Protein AF-A0A7V3RPH8-F1 (afdb_monomer_lite)

pLDDT: mean 76.51, std 23.74, range [37.16, 98.75]

Structure (mmCIF, N/CA/C/O backbone):
data_AF-A0A7V3RPH8-F1
#
_entry.id   AF-A0A7V3RPH8-F1
#
loop_
_atom_site.group_PDB
_atom_site.id
_atom_site.type_symbol
_atom_site.label_atom_id
_atom_site.label_alt_id
_atom_site.label_comp_id
_atom_site.label_asym_id
_atom_site.label_entity_id
_atom_site.label_seq_id
_atom_site.pdbx_PDB_ins_code
_atom_site.Cartn_x
_atom_site.Cartn_y
_atom_site.Cartn_z
_atom_site.occupancy
_atom_site.B_iso_or_equiv
_atom_site.auth_seq_id
_atom_site.auth_comp_id
_atom_site.auth_asym_id
_atom_site.auth_atom_id
_atom_site.pdbx_PDB_model_num
ATOM 1 N N . MET A 1 1 ? -25.665 -33.850 -4.172 1.00 49.97 1 MET A N 1
ATOM 2 C CA . MET A 1 1 ? -26.207 -33.647 -2.809 1.00 49.97 1 MET A CA 1
ATOM 3 C C . MET A 1 1 ? -25.528 -34.639 -1.879 1.00 49.97 1 MET A C 1
ATOM 5 O O . MET A 1 1 ? -25.760 -35.827 -2.014 1.00 49.97 1 MET A O 1
ATOM 9 N N . GLY A 1 2 ? -24.635 -34.177 -1.005 1.00 49.44 2 GLY A N 1
ATOM 10 C CA . GLY A 1 2 ? -23.893 -35.047 -0.090 1.00 49.44 2 GLY A CA 1
ATOM 11 C C . GLY A 1 2 ? -23.335 -34.228 1.064 1.00 49.44 2 GLY A C 1
ATOM 12 O O . GLY A 1 2 ? -22.271 -33.634 0.949 1.00 49.44 2 GLY A O 1
ATOM 13 N N . ARG A 1 3 ? -24.112 -34.134 2.146 1.00 55.88 3 ARG A N 1
ATOM 14 C CA . ARG A 1 3 ? -23.746 -33.449 3.390 1.00 55.88 3 ARG A CA 1
ATOM 15 C C . ARG A 1 3 ? -22.842 -34.369 4.213 1.00 55.88 3 ARG A C 1
ATOM 17 O O . ARG A 1 3 ? -23.237 -35.495 4.499 1.00 55.88 3 ARG A O 1
ATOM 24 N N . ARG A 1 4 ? -21.682 -33.881 4.652 1.00 58.09 4 ARG A N 1
ATOM 25 C CA . ARG A 1 4 ? -20.959 -34.448 5.799 1.00 58.09 4 ARG A CA 1
ATOM 26 C C . ARG A 1 4 ? -20.820 -33.364 6.863 1.00 58.09 4 ARG A C 1
ATOM 28 O O . ARG A 1 4 ? -19.996 -32.466 6.741 1.00 58.09 4 ARG A O 1
ATOM 35 N N . LEU A 1 5 ? -21.697 -33.447 7.865 1.00 52.69 5 LEU A N 1
ATOM 36 C CA . LEU A 1 5 ? -21.568 -32.772 9.154 1.00 52.69 5 LEU A CA 1
ATOM 37 C C . LEU A 1 5 ? -20.422 -33.451 9.916 1.00 52.69 5 LEU A C 1
ATOM 39 O O . LEU A 1 5 ? -20.536 -34.620 10.276 1.00 52.69 5 LEU A O 1
ATOM 43 N N . GLY A 1 6 ? -19.331 -32.725 10.143 1.00 50.94 6 GLY A N 1
ATOM 44 C CA . GLY A 1 6 ? -18.262 -33.104 11.063 1.00 50.94 6 GLY A CA 1
ATOM 45 C C . GLY A 1 6 ? -18.301 -32.185 12.276 1.00 50.94 6 GLY A C 1
ATOM 46 O O . GLY A 1 6 ? -17.774 -31.079 12.233 1.00 50.94 6 GLY A O 1
ATOM 47 N N . LEU A 1 7 ? -18.986 -32.642 13.321 1.00 58.25 7 LEU A N 1
ATOM 48 C CA . LEU A 1 7 ? -19.098 -32.016 14.633 1.00 58.25 7 LEU A CA 1
ATOM 49 C C . LEU A 1 7 ? -17.763 -32.201 15.379 1.00 58.25 7 LEU A C 1
ATOM 51 O O . LEU A 1 7 ? -17.510 -33.276 15.914 1.00 58.25 7 LEU A O 1
ATOM 55 N N . PHE A 1 8 ? -16.903 -31.181 15.410 1.00 54.03 8 PHE A N 1
ATOM 56 C CA . PHE A 1 8 ? -15.733 -31.164 16.293 1.00 54.03 8 PHE A CA 1
ATOM 57 C C . PHE A 1 8 ? -16.052 -30.342 17.543 1.00 54.03 8 PHE A C 1
ATOM 59 O O . PHE A 1 8 ? -15.969 -29.117 17.560 1.00 54.03 8 PHE A O 1
ATOM 66 N N . LEU A 1 9 ? -16.458 -31.068 18.583 1.00 53.00 9 LEU A N 1
ATOM 67 C CA . LEU A 1 9 ? -16.433 -30.658 19.982 1.00 53.00 9 LEU A CA 1
ATOM 68 C C . LEU A 1 9 ? -15.008 -30.926 20.497 1.00 53.00 9 LEU A C 1
ATOM 70 O O . LEU A 1 9 ? -14.543 -32.059 20.378 1.00 53.00 9 LEU A O 1
ATOM 74 N N . GLY A 1 10 ? -14.307 -29.947 21.073 1.00 43.72 10 GLY A N 1
ATOM 75 C CA . GLY A 1 10 ? -13.002 -30.254 21.668 1.00 43.72 10 GLY A CA 1
ATOM 76 C C . GLY A 1 10 ? -12.184 -29.080 22.192 1.00 43.72 10 GLY A C 1
ATOM 77 O O . GLY A 1 10 ? -11.390 -28.511 21.460 1.00 43.72 10 GLY A O 1
ATOM 78 N N . LEU A 1 11 ? -12.329 -28.844 23.498 1.00 48.91 11 LEU A N 1
ATOM 79 C CA . LEU A 1 11 ? -11.354 -28.267 24.432 1.00 48.91 11 LEU A CA 1
ATOM 80 C C . LEU A 1 11 ? -10.905 -26.805 24.244 1.00 48.91 11 LEU A C 1
ATOM 82 O O . LEU A 1 11 ? -9.927 -26.482 23.576 1.00 48.91 11 LEU A O 1
ATOM 86 N N . ALA A 1 12 ? -11.546 -25.939 25.028 1.00 51.91 12 ALA A N 1
ATOM 87 C CA . ALA A 1 12 ? -10.924 -24.736 25.558 1.00 51.91 12 ALA A CA 1
ATOM 88 C C . ALA A 1 12 ? -9.863 -25.129 26.602 1.00 51.91 12 ALA A C 1
ATOM 90 O O . ALA A 1 12 ? -10.190 -25.749 27.613 1.00 51.91 12 ALA A O 1
ATOM 91 N N . VAL A 1 13 ? -8.606 -24.741 26.382 1.00 57.25 13 VAL A N 1
ATOM 92 C CA . VAL A 1 13 ? -7.577 -24.715 27.429 1.00 57.25 13 VAL A CA 1
ATOM 93 C C . VAL A 1 13 ? -7.280 -23.253 27.732 1.00 57.25 13 VAL A C 1
ATOM 95 O O . VAL A 1 13 ? -6.540 -22.579 27.019 1.00 57.25 13 VAL A O 1
ATOM 98 N N . LEU A 1 14 ? -7.909 -22.761 28.799 1.00 49.41 14 LEU A N 1
ATOM 99 C CA . LEU A 1 14 ? -7.484 -21.557 29.497 1.00 49.41 14 LEU A CA 1
ATOM 100 C C . LEU A 1 14 ? -6.142 -21.866 30.171 1.00 49.41 14 LEU A C 1
ATOM 102 O O . LEU A 1 14 ? -6.068 -22.708 31.062 1.00 49.41 14 LEU A O 1
ATOM 106 N N . SER A 1 15 ? -5.081 -21.170 29.784 1.00 52.34 15 SER A N 1
ATOM 107 C CA . SER A 1 15 ? -3.887 -21.035 30.619 1.00 52.34 15 SER A CA 1
ATOM 108 C C . SER A 1 15 ? -3.577 -19.556 30.766 1.00 52.34 15 SER A C 1
ATOM 110 O O . SER A 1 15 ? -2.926 -18.937 29.930 1.00 52.34 15 SER A O 1
ATOM 112 N N . ALA A 1 16 ? -4.126 -18.989 31.839 1.00 49.34 16 ALA A N 1
ATOM 113 C CA . ALA A 1 16 ? -3.738 -17.698 32.366 1.00 49.34 16 ALA A CA 1
ATOM 114 C C . ALA A 1 16 ? -2.440 -17.885 33.160 1.00 49.34 16 ALA A C 1
ATOM 116 O O . ALA A 1 16 ? -2.438 -18.534 34.203 1.00 49.34 16 ALA A O 1
ATOM 117 N N . VAL A 1 17 ? -1.341 -17.313 32.672 1.00 55.69 17 VAL A N 1
ATOM 118 C CA . VAL A 1 17 ? -0.131 -17.112 33.471 1.00 55.69 17 VAL A CA 1
ATOM 119 C C . VAL A 1 17 ? 0.015 -15.613 33.686 1.00 55.69 17 VAL A C 1
ATOM 121 O O . VAL A 1 17 ? 0.383 -14.860 32.787 1.00 55.69 17 VAL A O 1
ATOM 124 N N . VAL A 1 18 ? -0.339 -15.192 34.896 1.00 48.44 18 VAL A N 1
ATOM 125 C CA . VAL A 1 18 ? -0.077 -13.862 35.441 1.00 48.44 18 VAL A CA 1
ATOM 126 C C . VAL A 1 18 ? 1.368 -13.856 35.933 1.00 48.44 18 VAL A C 1
ATOM 128 O O . VAL A 1 18 ? 1.689 -14.555 36.890 1.00 48.44 18 VAL A O 1
ATOM 131 N N . VAL A 1 19 ? 2.237 -13.061 35.307 1.00 62.72 19 VAL A N 1
ATOM 132 C CA . VAL A 1 19 ? 3.523 -12.674 35.905 1.00 62.72 19 VAL A CA 1
ATOM 133 C C . VAL A 1 19 ? 3.440 -11.198 36.261 1.00 62.72 19 VAL A C 1
ATOM 135 O O . VAL A 1 19 ? 3.548 -10.320 35.408 1.00 62.72 19 VAL A O 1
ATOM 138 N N . ALA A 1 20 ? 3.212 -10.947 37.547 1.00 48.50 20 ALA A N 1
ATOM 139 C CA . ALA A 1 20 ? 3.407 -9.653 38.173 1.00 48.50 20 ALA A CA 1
ATOM 140 C C . ALA A 1 20 ? 4.905 -9.467 38.457 1.00 48.50 20 ALA A C 1
ATOM 142 O O . ALA A 1 20 ? 5.498 -10.237 39.209 1.00 48.50 20 ALA A O 1
ATOM 143 N N . GLY A 1 21 ? 5.508 -8.443 37.855 1.00 46.91 21 GLY A N 1
ATOM 144 C CA . GLY A 1 21 ? 6.865 -7.992 38.147 1.00 46.91 21 GLY A CA 1
ATOM 145 C C . GLY A 1 21 ? 6.856 -6.507 38.494 1.00 46.91 21 GLY A C 1
ATOM 146 O O . GLY A 1 21 ? 6.905 -5.660 37.608 1.00 46.91 21 GLY A O 1
ATOM 147 N N . LEU A 1 22 ? 6.767 -6.212 39.790 1.00 50.88 22 LEU A N 1
ATOM 148 C CA . LEU A 1 22 ? 7.104 -4.926 40.403 1.00 50.88 22 LEU A CA 1
ATOM 149 C C . LEU A 1 22 ? 8.636 -4.810 40.465 1.00 50.88 22 LEU A C 1
ATOM 151 O O . LEU A 1 22 ? 9.289 -5.740 40.934 1.00 50.88 22 LEU A O 1
ATOM 155 N N . GLY A 1 23 ? 9.223 -3.685 40.046 1.00 41.06 23 GLY A N 1
ATOM 156 C CA . GLY A 1 23 ? 10.669 -3.483 40.201 1.00 41.06 23 GLY A CA 1
ATOM 157 C C . GLY A 1 23 ? 11.208 -2.163 39.655 1.00 41.06 23 GLY A C 1
ATOM 158 O O . GLY A 1 23 ? 11.474 -2.036 38.469 1.00 41.06 23 GLY A O 1
ATOM 159 N N . CYS A 1 24 ? 11.377 -1.202 40.560 1.00 48.91 24 CYS A N 1
ATOM 160 C CA . CYS A 1 24 ? 11.815 0.184 40.405 1.00 48.91 24 CYS A CA 1
ATOM 161 C C . CYS A 1 24 ? 13.033 0.495 39.505 1.00 48.91 24 CYS A C 1
ATOM 163 O O . CYS A 1 24 ? 14.095 -0.115 39.591 1.00 48.91 24 CYS A O 1
ATOM 165 N N . SER A 1 25 ? 12.863 1.595 38.766 1.00 47.81 25 SER A N 1
ATOM 166 C CA . SER A 1 25 ? 13.778 2.705 38.455 1.00 47.81 25 SER A CA 1
ATOM 167 C C . SER A 1 25 ? 15.239 2.628 38.928 1.00 47.81 25 SER A C 1
ATOM 169 O O . SER A 1 25 ? 15.534 2.668 40.123 1.00 47.81 25 SER A O 1
ATOM 171 N N . LYS A 1 26 ? 16.170 2.737 37.970 1.00 41.41 26 LYS A N 1
ATOM 172 C CA . LYS A 1 26 ? 17.550 3.181 38.214 1.00 41.41 26 LYS A CA 1
ATOM 173 C C . LYS A 1 26 ? 17.926 4.267 37.206 1.00 41.41 26 LYS A C 1
ATOM 175 O O . LYS A 1 26 ? 18.360 3.983 36.094 1.00 41.41 26 LYS A O 1
ATOM 180 N N . SER A 1 27 ? 17.767 5.518 37.625 1.00 47.69 27 SER A N 1
ATOM 181 C CA . SER A 1 27 ? 18.411 6.670 36.998 1.00 47.69 27 SER A CA 1
ATOM 182 C C . SER A 1 27 ? 19.930 6.519 37.096 1.00 47.69 27 SER A C 1
ATOM 184 O O . SER A 1 27 ? 20.462 6.231 38.171 1.00 47.69 27 SER A O 1
ATOM 186 N N . LYS A 1 28 ? 20.629 6.736 35.983 1.00 47.19 28 LYS A N 1
ATOM 187 C CA . LYS A 1 28 ? 22.058 7.053 35.963 1.00 47.19 28 LYS A CA 1
ATOM 188 C C . LYS A 1 28 ? 22.220 8.379 35.237 1.00 47.19 28 LYS A C 1
ATOM 190 O O . LYS A 1 28 ? 22.239 8.430 34.012 1.00 47.19 28 LYS A O 1
ATOM 195 N N . SER A 1 29 ? 22.292 9.437 36.034 1.00 45.81 29 SER A N 1
ATOM 196 C CA . SER A 1 29 ? 22.932 10.686 35.646 1.00 45.81 29 SER A CA 1
ATOM 197 C C . SER A 1 29 ? 24.423 10.405 35.456 1.00 45.81 29 SER A C 1
ATOM 199 O O . SER A 1 29 ? 25.046 9.813 36.335 1.00 45.81 29 SER A O 1
ATOM 201 N N . ASN A 1 30 ? 24.976 10.813 34.318 1.00 58.69 30 ASN A N 1
ATOM 202 C CA . ASN A 1 30 ? 26.406 11.036 34.152 1.00 58.69 30 ASN A CA 1
ATOM 203 C C . ASN A 1 30 ? 26.578 12.524 33.857 1.00 58.69 30 ASN A C 1
ATOM 205 O O . ASN A 1 30 ? 26.465 12.954 32.711 1.00 58.69 30 ASN A O 1
ATOM 209 N N . ASP A 1 31 ? 26.826 13.293 34.910 1.00 47.34 31 ASP A N 1
ATOM 210 C CA . ASP A 1 31 ? 27.620 14.506 34.795 1.00 47.34 31 ASP A CA 1
ATOM 211 C C . ASP A 1 31 ? 29.079 14.081 34.657 1.00 47.34 31 ASP A C 1
ATOM 213 O O . ASP A 1 31 ? 29.553 13.287 35.470 1.00 47.34 31 ASP A O 1
ATOM 217 N N . ALA A 1 32 ? 29.775 14.600 33.644 1.00 43.12 32 ALA A N 1
ATOM 218 C CA . ALA A 1 32 ? 31.115 15.163 33.803 1.00 43.12 32 ALA A CA 1
ATOM 219 C C . ALA A 1 32 ? 31.792 15.445 32.451 1.00 43.12 32 ALA A C 1
ATOM 221 O O . ALA A 1 32 ? 32.181 14.539 31.723 1.00 43.12 32 ALA A O 1
ATOM 222 N N . ILE A 1 33 ? 32.061 16.739 32.260 1.00 41.12 33 ILE A N 1
ATOM 223 C CA . ILE A 1 33 ? 33.362 17.279 31.840 1.00 41.12 33 ILE A CA 1
ATOM 224 C C . ILE A 1 33 ? 33.683 17.209 30.337 1.00 41.12 33 ILE A C 1
ATOM 226 O O . ILE A 1 33 ? 34.302 16.286 29.828 1.00 41.12 33 ILE A O 1
ATOM 230 N N . GLY A 1 34 ? 33.356 18.325 29.679 1.00 39.22 34 GLY A N 1
ATOM 231 C CA . GLY A 1 34 ? 34.378 19.307 29.308 1.00 39.22 34 GLY A CA 1
ATOM 232 C C . GLY A 1 34 ? 35.085 19.078 27.980 1.00 39.22 34 GLY A C 1
ATOM 233 O O . GLY A 1 34 ? 35.947 18.217 27.893 1.00 39.22 34 GLY A O 1
ATOM 234 N N . GLN A 1 35 ? 34.813 19.952 27.004 1.00 39.75 35 GLN A N 1
ATOM 235 C CA . GLN A 1 35 ? 35.788 20.396 26.002 1.00 39.75 35 GLN A CA 1
ATOM 236 C C . GLN A 1 35 ? 35.217 21.530 25.133 1.00 39.75 35 GLN A C 1
ATOM 238 O O . GLN A 1 35 ? 34.162 21.392 24.526 1.00 39.75 35 GLN A O 1
ATOM 243 N N . GLY A 1 36 ? 35.971 22.629 25.044 1.00 38.66 36 GLY A N 1
ATOM 244 C CA . GLY A 1 36 ? 36.086 23.417 23.815 1.00 38.66 36 GLY A CA 1
ATOM 245 C C . GLY A 1 36 ? 35.041 24.500 23.552 1.00 38.66 36 GLY A C 1
ATOM 246 O O . GLY A 1 36 ? 34.179 24.339 22.697 1.00 38.66 36 GLY A O 1
ATOM 247 N N . LEU A 1 37 ? 35.232 25.682 24.145 1.00 44.47 37 LEU A N 1
ATOM 248 C CA . LEU A 1 37 ? 34.873 26.936 23.474 1.00 44.47 37 LEU A CA 1
ATOM 249 C C . LEU A 1 37 ? 35.878 27.161 22.334 1.00 44.47 37 LEU A C 1
ATOM 251 O O . LEU A 1 37 ? 36.896 27.828 22.500 1.00 44.47 37 LEU A O 1
ATOM 255 N N . GLY A 1 38 ? 35.624 26.514 21.198 1.00 41.69 38 GLY A N 1
ATOM 256 C CA . GLY A 1 38 ? 36.402 26.637 19.974 1.00 41.69 38 GLY A CA 1
ATOM 257 C C . GLY A 1 38 ? 35.516 27.154 18.851 1.00 41.69 38 GLY A C 1
ATOM 258 O O . GLY A 1 38 ? 34.551 26.502 18.468 1.00 41.69 38 GLY A O 1
ATOM 259 N N . ASN A 1 39 ? 35.867 28.333 18.340 1.00 49.72 39 ASN A N 1
ATOM 260 C CA . ASN A 1 39 ? 35.450 28.855 17.043 1.00 49.72 39 ASN A CA 1
ATOM 261 C C . ASN A 1 39 ? 35.381 27.743 15.979 1.00 49.72 39 ASN A C 1
ATOM 263 O O . ASN A 1 39 ? 36.380 27.076 15.719 1.00 49.72 39 ASN A O 1
ATOM 267 N N . GLY A 1 40 ? 34.233 27.585 15.323 1.00 39.72 40 GLY A N 1
ATOM 268 C CA . GLY A 1 40 ? 34.067 26.652 14.212 1.00 39.72 40 GLY A CA 1
ATOM 269 C C . GLY A 1 40 ? 32.839 27.028 13.401 1.00 39.72 40 GLY A C 1
ATOM 270 O O . GLY A 1 40 ? 31.738 27.060 13.938 1.00 39.72 40 GLY A O 1
ATOM 271 N N . GLY A 1 41 ? 33.063 27.388 12.138 1.00 41.22 41 GLY A N 1
ATOM 272 C CA . GLY A 1 41 ? 32.102 28.011 11.234 1.00 41.22 41 GLY A CA 1
ATOM 273 C C . GLY A 1 41 ? 30.711 27.388 11.250 1.00 41.22 41 GLY A C 1
ATOM 274 O O . GLY A 1 41 ? 30.548 26.168 11.197 1.00 41.22 41 GLY A O 1
ATOM 275 N N . GLY A 1 42 ? 29.706 28.266 11.263 1.00 39.91 42 GLY A N 1
ATOM 276 C CA . GLY A 1 42 ? 28.349 27.880 10.916 1.00 39.91 42 GLY A CA 1
ATOM 277 C C . GLY A 1 42 ? 28.351 27.094 9.598 1.00 39.91 42 GLY A C 1
ATOM 278 O O . GLY A 1 42 ? 29.158 27.390 8.709 1.00 39.91 42 GLY A O 1
ATOM 279 N N . PRO A 1 43 ? 27.492 26.072 9.467 1.00 52.66 43 PRO A N 1
ATOM 280 C CA . PRO A 1 43 ? 27.381 25.329 8.224 1.00 52.66 43 PRO A CA 1
ATOM 281 C C . PRO A 1 43 ? 27.079 26.320 7.091 1.00 52.66 43 PRO A C 1
ATOM 283 O O . PRO A 1 43 ? 26.273 27.234 7.293 1.00 52.66 43 PRO A O 1
ATOM 286 N N . PRO A 1 44 ? 27.713 26.186 5.914 1.00 46.50 44 PRO A N 1
ATOM 287 C CA . PRO A 1 44 ? 27.393 27.044 4.788 1.00 46.50 44 PRO A CA 1
ATOM 288 C C . PRO A 1 44 ? 25.896 26.924 4.494 1.00 46.50 44 PRO A C 1
ATOM 290 O O . PRO A 1 44 ? 25.386 25.843 4.187 1.00 46.50 44 PRO A O 1
ATOM 293 N N . ALA A 1 45 ? 25.192 28.049 4.603 1.00 50.72 45 ALA A N 1
ATOM 294 C CA . ALA A 1 45 ? 23.879 28.220 4.011 1.00 50.72 45 ALA A CA 1
ATOM 295 C C . ALA A 1 45 ? 24.030 27.937 2.508 1.00 50.72 45 ALA A C 1
ATOM 297 O O . ALA A 1 45 ? 24.641 28.726 1.792 1.00 50.72 45 ALA A O 1
ATOM 298 N N . GLY A 1 46 ? 23.574 26.771 2.046 1.00 47.38 46 GLY A N 1
ATOM 299 C CA . GLY A 1 46 ? 23.723 26.406 0.634 1.00 47.38 46 GLY A CA 1
ATOM 300 C C . GLY A 1 46 ? 23.697 24.924 0.274 1.00 47.38 46 GLY A C 1
ATOM 301 O O . GLY A 1 46 ? 23.717 24.617 -0.913 1.00 47.38 46 GLY A O 1
ATOM 302 N N . MET A 1 47 ? 23.611 23.983 1.222 1.00 40.97 47 MET A N 1
ATOM 303 C CA . MET A 1 47 ? 23.331 22.580 0.872 1.00 40.97 47 MET A CA 1
ATOM 304 C C . MET A 1 47 ? 21.829 22.369 0.669 1.00 40.97 47 MET A C 1
ATOM 306 O O . MET A 1 47 ? 21.141 21.712 1.450 1.00 40.97 47 MET A O 1
ATOM 310 N N . ASP A 1 48 ? 21.340 22.958 -0.418 1.00 46.53 48 ASP A N 1
ATOM 311 C CA . ASP A 1 48 ? 20.081 22.614 -1.056 1.00 46.53 48 ASP A CA 1
ATOM 312 C C . ASP A 1 48 ? 20.183 21.160 -1.561 1.00 46.53 48 ASP A C 1
ATOM 314 O O . ASP A 1 48 ? 20.592 20.872 -2.683 1.00 46.53 48 ASP A O 1
ATOM 318 N N . PHE A 1 49 ? 19.826 20.196 -0.705 1.00 43.12 49 PHE A N 1
ATOM 319 C CA . PHE A 1 49 ? 19.544 18.805 -1.099 1.00 43.12 49 PHE A CA 1
ATOM 320 C C . PHE A 1 49 ? 18.196 18.698 -1.856 1.00 43.12 49 PHE A C 1
ATOM 322 O O . PHE A 1 49 ? 17.504 17.680 -1.795 1.00 43.12 49 PHE A O 1
ATOM 329 N N . GLY A 1 50 ? 17.804 19.758 -2.566 1.00 44.41 50 GLY A N 1
ATOM 330 C CA . GLY A 1 50 ? 16.555 19.930 -3.293 1.00 44.41 50 GLY A CA 1
ATOM 331 C C . GLY A 1 50 ? 16.765 19.977 -4.803 1.00 44.41 50 GLY A C 1
ATOM 332 O O . GLY A 1 50 ? 16.073 20.714 -5.498 1.00 44.41 50 GLY A O 1
ATOM 333 N N . GLY A 1 51 ? 17.684 19.166 -5.340 1.00 37.16 51 GLY A N 1
ATOM 334 C CA . GLY A 1 51 ? 17.826 19.018 -6.789 1.00 37.16 51 GLY A CA 1
ATOM 335 C C . GLY A 1 51 ? 16.460 18.740 -7.447 1.00 37.16 51 GLY A C 1
ATOM 336 O O . GLY A 1 51 ? 15.709 17.889 -6.947 1.00 37.16 51 GLY A O 1
ATOM 337 N N . PRO A 1 52 ? 16.106 19.446 -8.541 1.00 45.38 52 PRO A N 1
ATOM 338 C CA . PRO A 1 52 ? 14.777 19.393 -9.128 1.00 45.38 52 PRO A CA 1
ATOM 339 C C . PRO A 1 52 ? 14.438 17.950 -9.473 1.00 45.38 52 PRO A C 1
ATOM 341 O O . PRO A 1 52 ? 15.153 17.266 -10.208 1.00 45.38 52 PRO A O 1
ATOM 344 N N . ALA A 1 53 ? 13.342 17.467 -8.890 1.00 50.22 53 ALA A N 1
ATOM 345 C CA . ALA A 1 53 ? 12.782 16.175 -9.224 1.00 50.22 53 ALA A CA 1
ATOM 346 C C . ALA A 1 53 ? 12.526 16.159 -10.735 1.00 50.22 53 ALA A C 1
ATOM 348 O O . ALA A 1 53 ? 11.552 16.751 -11.191 1.00 50.22 53 ALA A O 1
ATOM 349 N N . GLY A 1 54 ? 13.403 15.491 -11.495 1.00 47.69 54 GLY A N 1
ATOM 350 C CA . GLY A 1 54 ? 13.179 15.232 -12.915 1.00 47.69 54 GLY A CA 1
ATOM 351 C C . GLY A 1 54 ? 11.782 14.640 -13.153 1.00 47.69 54 GLY A C 1
ATOM 352 O O . GLY A 1 54 ? 11.178 14.142 -12.191 1.00 47.69 54 GLY A O 1
ATOM 353 N N . PRO A 1 55 ? 11.273 14.686 -14.399 1.00 48.25 55 PRO A N 1
ATOM 354 C CA . PRO A 1 55 ? 9.876 14.411 -14.729 1.00 48.25 55 PRO A CA 1
ATOM 355 C C . PRO A 1 55 ? 9.329 13.224 -13.932 1.00 48.25 55 PRO A C 1
ATOM 357 O O . PRO A 1 55 ? 9.857 12.108 -13.999 1.00 48.25 55 PRO A O 1
ATOM 360 N N . ARG A 1 56 ? 8.325 13.477 -13.086 1.00 64.69 56 ARG A N 1
ATOM 361 C CA . ARG A 1 56 ? 7.724 12.433 -12.256 1.00 64.69 56 ARG A CA 1
ATOM 362 C C . ARG A 1 56 ? 6.846 11.584 -13.170 1.00 64.69 56 ARG A C 1
ATOM 364 O O . ARG A 1 56 ? 5.721 11.943 -13.465 1.00 64.69 56 ARG A O 1
ATOM 371 N N . GLY A 1 57 ? 7.393 10.482 -13.676 1.00 85.69 57 GLY A N 1
ATOM 372 C CA . GLY A 1 57 ? 6.586 9.505 -14.404 1.00 85.69 57 GLY A CA 1
ATOM 373 C C . GLY A 1 57 ? 5.501 8.903 -13.494 1.00 85.69 57 GLY A C 1
ATOM 374 O O . GLY A 1 57 ? 5.711 8.837 -12.277 1.00 85.69 57 GLY A O 1
ATOM 375 N N . PRO A 1 58 ? 4.395 8.392 -14.059 1.00 91.56 58 PRO A N 1
ATOM 376 C CA . PRO A 1 58 ? 3.234 7.916 -13.296 1.00 91.56 58 PRO A CA 1
ATOM 377 C C . PRO A 1 58 ? 3.587 6.837 -12.256 1.00 91.56 58 PRO A C 1
ATOM 379 O O . PRO A 1 58 ? 3.081 6.856 -11.137 1.00 91.56 58 PRO A O 1
ATOM 382 N N . ILE A 1 59 ? 4.558 5.962 -12.555 1.00 93.38 59 ILE A N 1
ATOM 383 C CA . ILE A 1 59 ? 5.086 4.966 -11.601 1.00 93.38 59 ILE A CA 1
ATOM 384 C C . ILE A 1 59 ? 5.663 5.638 -10.345 1.00 93.38 59 ILE A C 1
ATOM 386 O O . ILE A 1 59 ? 5.433 5.187 -9.222 1.00 93.38 59 ILE A O 1
ATOM 390 N N . ARG A 1 60 ? 6.446 6.713 -10.515 1.00 91.75 60 ARG A N 1
ATOM 391 C CA . ARG A 1 60 ? 7.092 7.418 -9.398 1.00 91.75 60 ARG A CA 1
ATOM 392 C C . ARG A 1 60 ? 6.057 8.128 -8.533 1.00 91.75 60 ARG A C 1
ATOM 394 O O . ARG A 1 60 ? 6.236 8.177 -7.319 1.00 91.75 60 ARG A O 1
ATOM 401 N N . GLU A 1 61 ? 5.012 8.672 -9.144 1.00 94.56 61 GLU A N 1
ATOM 402 C CA . GLU A 1 61 ? 3.911 9.334 -8.442 1.00 94.56 61 GLU A CA 1
ATOM 403 C C . GLU A 1 61 ? 3.095 8.338 -7.620 1.00 94.56 61 GLU A C 1
ATOM 405 O O . GLU A 1 61 ? 2.922 8.555 -6.420 1.00 94.56 61 GLU A O 1
ATOM 410 N N . ALA A 1 62 ? 2.713 7.203 -8.215 1.00 95.62 62 ALA A N 1
ATOM 411 C CA . ALA A 1 62 ? 2.032 6.121 -7.509 1.00 95.62 62 ALA A CA 1
ATOM 412 C C . ALA A 1 62 ? 2.860 5.628 -6.311 1.00 95.62 62 ALA A C 1
ATOM 414 O O . ALA A 1 62 ? 2.382 5.622 -5.179 1.00 95.62 62 ALA A O 1
ATOM 415 N N . MET A 1 63 ? 4.143 5.311 -6.521 1.00 94.75 63 MET A N 1
ATOM 416 C CA . MET A 1 63 ? 5.026 4.855 -5.440 1.00 94.75 63 MET A CA 1
ATOM 417 C C . MET A 1 63 ? 5.242 5.912 -4.354 1.00 94.75 63 MET A C 1
ATOM 419 O O . MET A 1 63 ? 5.346 5.575 -3.173 1.00 94.75 63 MET A O 1
ATOM 423 N N . ALA A 1 64 ? 5.305 7.194 -4.725 1.00 95.12 64 ALA A N 1
ATOM 424 C CA . ALA A 1 64 ? 5.407 8.271 -3.751 1.00 95.12 64 ALA A CA 1
ATOM 425 C C . ALA A 1 64 ? 4.135 8.378 -2.903 1.00 95.12 64 ALA A C 1
ATOM 427 O O . ALA A 1 64 ? 4.236 8.468 -1.684 1.00 95.12 64 ALA A O 1
ATOM 428 N N . LYS A 1 65 ? 2.953 8.308 -3.517 1.00 97.06 65 LYS A N 1
ATOM 429 C CA . LYS A 1 65 ? 1.683 8.341 -2.788 1.00 97.06 65 LYS A CA 1
ATOM 430 C C . LYS A 1 65 ? 1.517 7.138 -1.854 1.00 97.06 65 LYS A C 1
ATOM 432 O O . LYS A 1 65 ? 1.088 7.294 -0.713 1.00 97.06 65 LYS A O 1
ATOM 437 N N . LEU A 1 66 ? 1.917 5.953 -2.311 1.00 96.75 66 LEU A N 1
ATOM 438 C CA . LEU A 1 66 ? 1.832 4.725 -1.524 1.00 96.75 66 LEU A CA 1
ATOM 439 C C . LEU A 1 66 ? 2.760 4.741 -0.298 1.00 96.75 66 LEU A C 1
ATOM 441 O O . LEU A 1 66 ? 2.336 4.302 0.768 1.00 96.75 66 LEU A O 1
ATOM 445 N N . PHE A 1 67 ? 3.997 5.249 -0.427 1.00 95.00 67 PHE A N 1
ATOM 446 C CA . PHE A 1 67 ? 5.058 4.989 0.564 1.00 95.00 67 PHE A CA 1
ATOM 447 C C . PHE A 1 67 ? 5.925 6.180 1.001 1.00 95.00 67 PHE A C 1
ATOM 449 O O . PHE A 1 67 ? 6.745 6.024 1.905 1.00 95.00 67 PHE A O 1
ATOM 456 N N . LYS A 1 68 ? 5.849 7.351 0.357 1.00 94.31 68 LYS A N 1
ATOM 457 C CA . LYS A 1 68 ? 6.784 8.449 0.647 1.00 94.31 68 LYS A CA 1
ATOM 458 C C . LYS A 1 68 ? 6.282 9.342 1.782 1.00 94.31 68 LYS A C 1
ATOM 460 O O . LYS A 1 68 ? 5.426 10.197 1.577 1.00 94.31 68 LYS A O 1
ATOM 465 N N . GLY A 1 69 ? 6.955 9.239 2.925 1.00 95.19 69 GLY A N 1
ATOM 466 C CA . GLY A 1 69 ? 6.785 10.143 4.062 1.00 95.19 69 GLY A CA 1
ATOM 467 C C . GLY A 1 69 ? 5.531 9.850 4.891 1.00 95.19 69 GLY A C 1
ATOM 468 O O . GLY A 1 69 ? 4.709 9.028 4.498 1.00 95.19 69 GLY A O 1
ATOM 469 N N . PRO A 1 70 ? 5.342 10.561 6.015 1.00 95.12 70 PRO A N 1
ATOM 470 C CA . PRO A 1 70 ? 4.322 10.231 7.016 1.00 95.12 70 PRO A CA 1
ATOM 471 C C . PRO A 1 70 ? 2.880 10.411 6.521 1.00 95.12 70 PRO A C 1
ATOM 473 O O . PRO A 1 70 ? 1.949 9.913 7.145 1.00 95.12 70 PRO A O 1
ATOM 476 N N . GLN A 1 71 ? 2.683 11.139 5.422 1.00 95.44 71 GLN A N 1
ATOM 477 C CA . GLN A 1 71 ? 1.382 11.331 4.774 1.00 95.44 71 GLN A CA 1
ATOM 478 C C . GLN A 1 71 ? 1.132 10.315 3.649 1.00 95.44 71 GLN A C 1
ATOM 480 O O . GLN A 1 71 ? 0.151 10.430 2.921 1.00 95.44 71 GLN A O 1
ATOM 485 N N . SER A 1 72 ? 2.016 9.327 3.480 1.00 97.50 72 SER A N 1
ATOM 486 C CA . SER A 1 72 ? 1.782 8.226 2.554 1.00 97.50 72 SER A CA 1
ATOM 487 C C . SER A 1 72 ? 0.544 7.427 2.959 1.00 97.50 72 SER A C 1
ATOM 489 O O . SER A 1 72 ? 0.179 7.374 4.141 1.00 97.50 72 SER A O 1
ATOM 491 N N . LEU A 1 73 ? -0.098 6.781 1.983 1.00 98.06 73 LEU A N 1
ATOM 492 C CA . LEU A 1 73 ? -1.244 5.912 2.255 1.00 98.06 73 LEU A CA 1
ATOM 493 C C . LEU A 1 73 ? -0.856 4.782 3.210 1.00 98.06 73 LEU A C 1
ATOM 495 O O . LEU A 1 73 ? -1.579 4.530 4.169 1.00 98.06 73 LEU A O 1
ATOM 499 N N . LYS A 1 74 ? 0.318 4.160 3.016 1.00 97.50 74 LYS A N 1
ATOM 500 C CA . LYS A 1 74 ? 0.829 3.144 3.942 1.00 97.50 74 LYS A CA 1
ATOM 501 C C . LYS A 1 74 ? 0.865 3.679 5.373 1.00 97.50 74 LYS A C 1
ATOM 503 O O . LYS A 1 74 ? 0.314 3.044 6.268 1.00 97.50 74 LYS A O 1
ATOM 508 N N . ASP A 1 75 ? 1.539 4.800 5.615 1.00 97.25 75 ASP A N 1
ATOM 509 C CA . ASP A 1 75 ? 1.744 5.276 6.986 1.00 97.25 75 ASP A CA 1
ATOM 510 C C . ASP A 1 75 ? 0.437 5.749 7.624 1.00 97.25 75 ASP A C 1
ATOM 512 O O . ASP A 1 75 ? 0.219 5.527 8.815 1.00 97.25 75 ASP A O 1
ATOM 516 N N . THR A 1 76 ? -0.453 6.357 6.841 1.00 98.06 76 THR A N 1
ATOM 517 C CA . THR A 1 76 ? -1.752 6.830 7.331 1.00 98.06 76 THR A CA 1
ATOM 518 C C . THR A 1 76 ? -2.671 5.673 7.707 1.00 98.06 76 THR A C 1
ATOM 520 O O . THR A 1 76 ? -3.098 5.616 8.860 1.00 98.06 76 THR A O 1
ATOM 523 N N . ILE A 1 77 ? -2.840 4.683 6.824 1.00 98.19 77 ILE A N 1
ATOM 524 C CA . ILE A 1 77 ? -3.592 3.454 7.122 1.00 98.19 77 ILE A CA 1
ATOM 525 C C . ILE A 1 77 ? -3.010 2.760 8.359 1.00 98.19 77 ILE A C 1
ATOM 527 O O . ILE A 1 77 ? -3.743 2.353 9.256 1.00 98.19 77 ILE A O 1
ATOM 531 N N . GLY A 1 78 ? -1.679 2.657 8.441 1.00 97.56 78 GLY A N 1
ATOM 532 C CA . GLY A 1 78 ? -0.996 2.033 9.572 1.00 97.56 78 GLY A CA 1
ATOM 533 C C . GLY A 1 78 ? -1.309 2.721 10.900 1.00 97.56 78 GLY A C 1
ATOM 534 O O . GLY A 1 78 ? -1.652 2.050 11.872 1.00 97.56 78 GLY A O 1
ATOM 535 N N . ARG A 1 79 ? -1.236 4.057 10.962 1.00 97.75 79 ARG A N 1
ATOM 536 C CA . ARG A 1 79 ? -1.597 4.809 12.177 1.00 97.75 79 ARG A CA 1
ATOM 537 C C . ARG A 1 79 ? -3.067 4.630 12.543 1.00 97.75 79 ARG A C 1
ATOM 539 O O . ARG A 1 79 ? -3.369 4.378 13.706 1.00 97.75 79 ARG A O 1
ATOM 546 N N . GLU A 1 80 ? -3.965 4.750 11.570 1.00 97.75 80 GLU A N 1
ATOM 547 C CA . GLU A 1 80 ? -5.409 4.667 11.801 1.00 97.75 80 GLU A CA 1
ATOM 548 C C . GLU A 1 80 ? -5.830 3.268 12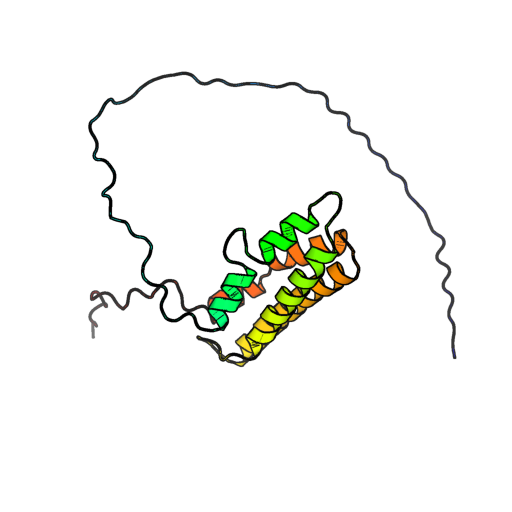.282 1.00 97.75 80 GLU A C 1
ATOM 550 O O . GLU A 1 80 ? -6.608 3.154 13.230 1.00 97.75 80 GLU A O 1
ATOM 555 N N . LEU A 1 81 ? -5.244 2.202 11.723 1.00 98.00 81 LEU A N 1
ATOM 556 C CA . LEU A 1 81 ? -5.456 0.824 12.183 1.00 98.00 81 LEU A CA 1
ATOM 557 C C . LEU A 1 81 ? -4.956 0.583 13.615 1.00 98.00 81 LEU A C 1
ATOM 559 O O . LEU A 1 81 ? -5.526 -0.239 14.334 1.00 98.00 81 LEU A O 1
ATOM 563 N N . ASN A 1 82 ? -3.908 1.288 14.051 1.00 97.25 82 ASN A N 1
ATOM 564 C CA . ASN A 1 82 ? -3.379 1.172 15.413 1.00 97.25 82 ASN A CA 1
ATOM 565 C C . ASN A 1 82 ? -4.235 1.897 16.468 1.00 97.25 82 ASN A C 1
ATOM 567 O O . ASN A 1 82 ? -4.061 1.640 17.659 1.00 97.25 82 ASN A O 1
ATOM 571 N N . SER A 1 83 ? -5.198 2.734 16.065 1.00 97.00 83 SER A N 1
ATOM 572 C CA . SER A 1 83 ? -6.159 3.355 16.987 1.00 97.00 83 SER A CA 1
ATOM 573 C C . SER A 1 83 ? -6.939 2.306 17.788 1.00 97.00 83 SER A C 1
ATOM 575 O O . SER A 1 83 ? -7.261 1.228 17.280 1.00 97.00 83 SER A O 1
ATOM 577 N N . ALA A 1 84 ? -7.292 2.623 19.039 1.00 94.50 84 ALA A N 1
ATOM 578 C CA . ALA A 1 84 ? -8.163 1.782 19.866 1.00 94.50 84 ALA A CA 1
ATOM 579 C C . ALA A 1 84 ? -9.510 1.509 19.175 1.00 94.50 84 ALA A C 1
ATOM 581 O O . ALA A 1 84 ? -9.999 0.382 19.204 1.00 94.50 84 ALA A O 1
ATOM 582 N N . SER A 1 85 ? -10.038 2.521 18.481 1.00 94.88 85 SER A N 1
ATOM 583 C CA . SER A 1 85 ? -11.202 2.420 17.605 1.00 94.88 85 SER A CA 1
ATOM 584 C C . SER A 1 85 ? -10.812 2.922 16.209 1.00 94.88 85 SER A C 1
ATOM 586 O O . SER A 1 85 ? -10.707 4.138 16.012 1.00 94.88 85 SER A O 1
ATOM 588 N N . PRO A 1 86 ? -10.491 2.022 15.258 1.00 97.19 86 PRO A N 1
ATOM 589 C CA . PRO A 1 86 ? -10.145 2.414 13.896 1.00 97.19 86 PRO A CA 1
ATOM 590 C C . PRO A 1 86 ? -11.314 3.123 13.203 1.00 97.19 86 PRO A C 1
ATOM 592 O O . PRO A 1 86 ? -12.446 2.636 13.212 1.00 97.19 86 PRO A O 1
ATOM 595 N N . ALA A 1 87 ? -11.037 4.264 12.572 1.00 96.88 87 ALA A N 1
ATOM 596 C CA . ALA A 1 87 ? -12.022 5.020 11.804 1.00 96.88 87 ALA A CA 1
ATOM 597 C C . ALA A 1 87 ? -12.254 4.355 10.437 1.00 96.88 87 ALA A C 1
ATOM 599 O O . ALA A 1 87 ? -11.750 4.815 9.419 1.00 96.88 87 ALA A O 1
ATOM 600 N N . TRP A 1 88 ? -12.991 3.241 10.412 1.00 97.62 88 TRP A N 1
ATOM 601 C CA . TRP A 1 88 ? -13.159 2.407 9.214 1.00 97.62 88 TRP A CA 1
ATOM 602 C C . TRP A 1 88 ? -13.637 3.168 7.975 1.00 97.62 88 TRP A C 1
ATOM 604 O O . TRP A 1 88 ? -13.160 2.884 6.882 1.00 97.62 88 TRP A O 1
ATOM 614 N N . GLU A 1 89 ? -14.511 4.161 8.148 1.00 97.50 89 GLU A N 1
ATOM 615 C CA . GLU A 1 89 ? -15.016 5.000 7.050 1.00 97.50 89 GLU A CA 1
ATOM 616 C C . GLU A 1 89 ? -13.917 5.870 6.408 1.00 97.50 89 GLU A C 1
ATOM 618 O O . GLU A 1 89 ? -14.011 6.235 5.240 1.00 97.50 89 GLU A O 1
ATOM 623 N N . THR A 1 90 ? -12.842 6.161 7.147 1.00 97.38 90 THR A N 1
ATOM 624 C CA . THR A 1 90 ? -11.642 6.843 6.640 1.00 97.38 90 THR A CA 1
ATOM 625 C C . THR A 1 90 ? -10.645 5.847 6.043 1.00 97.38 90 THR A C 1
ATOM 627 O O . THR A 1 90 ? -10.088 6.095 4.975 1.00 97.38 90 THR A O 1
ATOM 630 N N . ILE A 1 91 ? -10.449 4.695 6.694 1.00 98.25 91 ILE A N 1
ATOM 631 C CA . ILE A 1 91 ? -9.441 3.700 6.290 1.00 98.25 91 ILE A CA 1
ATOM 632 C C . ILE A 1 91 ? -9.850 2.989 4.992 1.00 98.25 91 ILE A C 1
ATOM 634 O O . ILE A 1 91 ? -9.000 2.735 4.142 1.00 98.25 91 ILE A O 1
ATOM 638 N N . GLN A 1 92 ? -11.137 2.674 4.810 1.00 98.56 92 GLN A N 1
ATOM 639 C CA . GLN A 1 92 ? -11.643 1.972 3.623 1.00 98.56 92 GLN A CA 1
ATOM 640 C C . GLN A 1 92 ? -11.286 2.666 2.299 1.00 98.56 92 GLN A C 1
ATOM 642 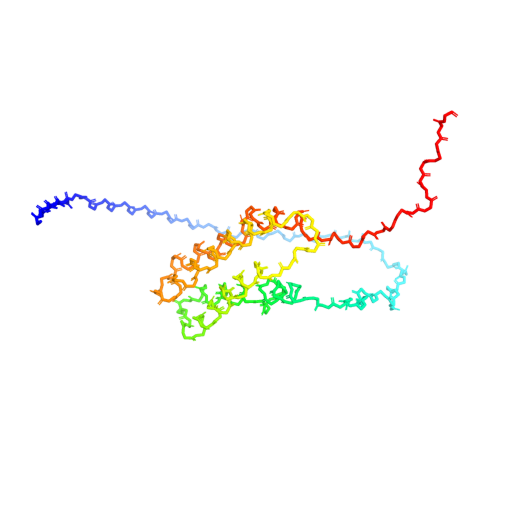O O . GLN A 1 92 ? -10.643 2.028 1.462 1.00 98.56 92 GLN A O 1
ATOM 647 N N . PRO A 1 93 ? -11.615 3.954 2.075 1.00 98.56 93 PRO A N 1
ATOM 648 C CA . PRO A 1 93 ? -11.242 4.617 0.828 1.00 98.56 93 PRO A C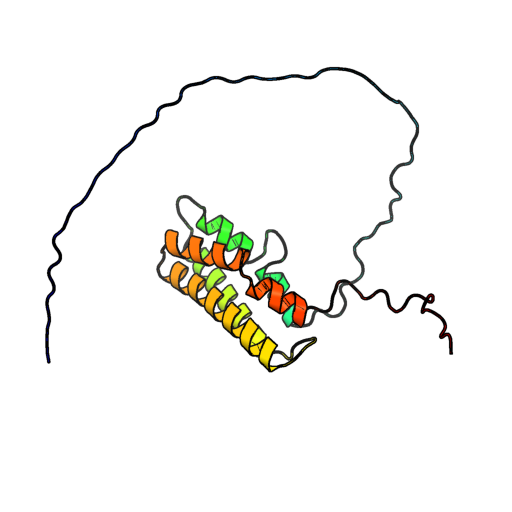A 1
ATOM 649 C C . PRO A 1 93 ? -9.720 4.707 0.636 1.00 98.56 93 PRO A C 1
ATOM 651 O O . PRO A 1 93 ? -9.251 4.593 -0.496 1.00 98.56 93 PRO A O 1
ATOM 654 N N . GLN A 1 94 ? -8.936 4.842 1.713 1.00 98.56 94 GLN A N 1
ATOM 655 C CA . GLN A 1 94 ? -7.471 4.838 1.632 1.00 98.56 94 GLN A CA 1
ATOM 656 C C . GLN A 1 94 ? -6.917 3.470 1.204 1.00 98.56 94 GLN A C 1
ATOM 658 O O . GLN A 1 94 ? -6.040 3.404 0.342 1.00 98.56 94 GLN A O 1
ATOM 663 N N . ALA A 1 95 ? -7.414 2.376 1.791 1.00 98.69 95 ALA A N 1
ATOM 664 C CA . ALA A 1 95 ? -6.989 1.014 1.469 1.00 98.69 95 ALA A CA 1
ATOM 665 C C . ALA A 1 95 ? -7.375 0.627 0.034 1.00 98.69 95 ALA A C 1
ATOM 667 O O . ALA A 1 95 ? -6.555 0.065 -0.698 1.00 98.69 95 ALA A O 1
ATOM 668 N N . LYS A 1 96 ? -8.566 1.040 -0.402 1.00 98.75 96 LYS A N 1
ATOM 669 C CA . LYS A 1 96 ? -9.027 0.870 -1.778 1.00 98.75 96 LYS A CA 1
ATOM 670 C C . LYS A 1 96 ? -8.160 1.633 -2.769 1.00 98.75 96 LYS A C 1
ATOM 672 O O . LYS A 1 96 ? -7.730 1.070 -3.775 1.00 98.75 96 LYS A O 1
ATOM 677 N N . GLU A 1 97 ? -7.849 2.895 -2.478 1.00 98.62 97 GLU A N 1
ATOM 678 C CA . GLU A 1 97 ? -6.933 3.681 -3.306 1.00 98.62 97 GLU A CA 1
ATOM 679 C C . GLU A 1 97 ? -5.535 3.041 -3.351 1.00 98.62 97 GLU A C 1
ATOM 681 O O . GLU A 1 97 ? -4.927 2.945 -4.419 1.00 98.62 97 GLU A O 1
ATOM 686 N N . PHE A 1 98 ? -5.042 2.539 -2.216 1.00 98.62 98 PHE A N 1
ATOM 687 C CA . PHE A 1 98 ? -3.772 1.821 -2.145 1.00 98.62 98 PHE A CA 1
ATOM 688 C C . PHE A 1 98 ? -3.771 0.601 -3.082 1.00 98.62 98 PHE A C 1
ATOM 690 O O . PHE A 1 98 ? -2.833 0.423 -3.863 1.00 98.62 98 PHE A O 1
ATOM 697 N N . ALA A 1 99 ? -4.828 -0.217 -3.053 1.00 98.62 99 ALA A N 1
ATOM 698 C CA . ALA A 1 99 ? -4.974 -1.383 -3.922 1.00 98.62 99 ALA A CA 1
ATOM 699 C C . ALA A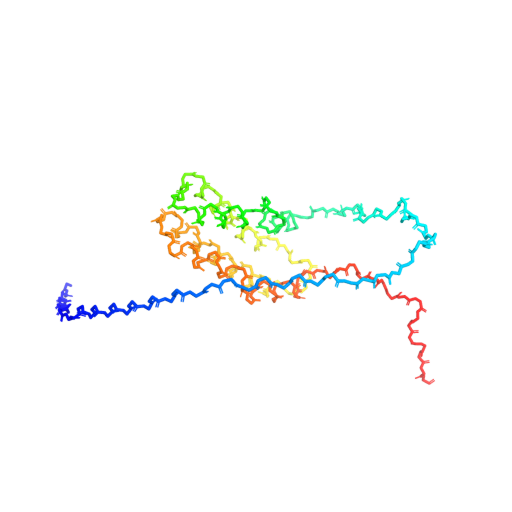 1 99 ? -5.080 -1.012 -5.409 1.00 98.62 99 ALA A C 1
ATOM 701 O O . ALA A 1 99 ? -4.438 -1.648 -6.247 1.00 98.62 99 ALA A O 1
ATOM 702 N N . GLN A 1 100 ? -5.819 0.047 -5.745 1.00 98.56 100 GLN A N 1
ATOM 703 C CA . GLN A 1 100 ? -5.952 0.536 -7.120 1.00 98.56 100 GLN A CA 1
ATOM 704 C C . GLN A 1 100 ? -4.623 1.045 -7.689 1.00 98.56 100 GLN A C 1
ATOM 706 O O . GLN A 1 100 ? -4.246 0.674 -8.801 1.00 98.56 100 GLN A O 1
ATOM 711 N N . LEU A 1 101 ? -3.882 1.846 -6.917 1.00 98.19 101 LEU A N 1
ATOM 712 C CA . LEU A 1 101 ? -2.552 2.323 -7.303 1.00 98.19 101 LEU A CA 1
ATOM 713 C C . LEU A 1 101 ? -1.550 1.173 -7.427 1.00 98.19 101 LEU A C 1
ATOM 715 O O . LEU A 1 101 ? -0.710 1.191 -8.320 1.00 98.19 101 LEU A O 1
ATOM 719 N N . ALA A 1 102 ? -1.624 0.164 -6.556 1.00 97.62 102 ALA A N 1
ATOM 720 C CA . ALA A 1 102 ? -0.774 -1.017 -6.663 1.00 97.62 102 ALA A CA 1
ATOM 721 C C . ALA A 1 102 ? -1.070 -1.819 -7.942 1.00 97.62 102 ALA A C 1
ATOM 723 O O . ALA A 1 102 ? -0.142 -2.250 -8.627 1.00 97.62 102 ALA A O 1
ATOM 724 N N . ALA A 1 103 ? -2.348 -1.982 -8.294 1.00 98.00 103 ALA A N 1
ATOM 725 C CA . ALA A 1 103 ? -2.773 -2.699 -9.494 1.00 98.00 103 ALA A CA 1
ATOM 726 C C . ALA A 1 103 ? -2.383 -1.974 -10.795 1.00 98.00 103 ALA A C 1
ATOM 728 O O . ALA A 1 103 ? -1.967 -2.623 -11.762 1.00 98.00 103 ALA A O 1
ATOM 729 N N . SER A 1 104 ? -2.460 -0.638 -10.822 1.00 97.25 104 SER A N 1
ATOM 730 C CA . SER A 1 104 ? -2.145 0.151 -12.020 1.00 97.25 104 SER A CA 1
ATOM 731 C C . SER A 1 104 ? -0.670 0.086 -12.425 1.00 97.25 104 SER A C 1
ATOM 733 O O . SER A 1 104 ? -0.351 0.265 -13.598 1.00 97.25 104 SER A O 1
ATOM 735 N N . LEU A 1 105 ? 0.243 -0.261 -11.508 1.00 95.94 105 LEU A N 1
ATOM 736 C CA . LEU A 1 105 ? 1.677 -0.380 -11.808 1.00 95.94 105 LEU A CA 1
ATOM 737 C C . LEU A 1 105 ? 1.973 -1.346 -12.962 1.00 95.94 105 LEU A C 1
ATOM 739 O O . LEU A 1 105 ? 2.853 -1.074 -13.779 1.00 95.94 105 LEU A O 1
ATOM 743 N N . SER A 1 106 ? 1.219 -2.443 -13.056 1.00 95.44 106 SER A N 1
ATOM 744 C CA . SER A 1 106 ? 1.363 -3.445 -14.122 1.00 95.44 106 SER A CA 1
ATOM 745 C C . SER A 1 106 ? 1.030 -2.903 -15.522 1.00 95.44 106 SER A C 1
ATOM 747 O O . SER A 1 106 ? 1.489 -3.444 -16.525 1.00 95.44 106 SER A O 1
ATOM 749 N N . GLN A 1 107 ? 0.273 -1.805 -15.603 1.00 94.69 107 GLN A N 1
ATOM 750 C CA . GLN A 1 107 ? -0.151 -1.175 -16.858 1.00 94.69 107 GLN A CA 1
ATOM 751 C C . GLN A 1 107 ? 0.947 -0.302 -17.477 1.00 94.69 107 GLN A C 1
ATOM 753 O O . GLN A 1 107 ? 0.854 0.087 -18.641 1.00 94.69 107 GLN A O 1
ATOM 758 N N . HIS A 1 108 ? 1.988 0.021 -16.712 1.00 93.50 108 HIS A N 1
ATOM 759 C CA . HIS A 1 108 ? 3.102 0.833 -17.178 1.00 93.50 108 HIS A CA 1
ATOM 760 C C . HIS A 1 108 ? 4.273 -0.036 -17.638 1.00 93.50 108 HIS A C 1
ATOM 762 O O . HIS A 1 108 ? 4.527 -1.110 -17.094 1.00 93.50 108 HIS A O 1
ATOM 768 N N . SER A 1 109 ? 5.035 0.457 -18.614 1.00 90.62 109 SER A N 1
ATOM 769 C CA . SER A 1 109 ? 6.296 -0.175 -19.005 1.00 90.62 109 SER A CA 1
ATOM 770 C C . SER A 1 109 ? 7.331 -0.049 -17.882 1.00 90.62 109 SER A C 1
ATOM 772 O O . SER A 1 109 ? 7.466 1.038 -17.307 1.00 90.62 109 SER A O 1
ATOM 774 N N . PRO A 1 110 ? 8.099 -1.114 -17.577 1.00 92.50 110 PRO A N 1
ATOM 775 C CA . PRO A 1 110 ? 9.134 -1.024 -16.563 1.00 92.50 110 PRO A CA 1
ATOM 776 C C . PRO A 1 110 ? 10.214 -0.015 -16.983 1.00 92.50 110 PRO A C 1
ATOM 778 O O . PRO A 1 110 ? 10.643 -0.028 -18.137 1.00 92.50 110 PRO A O 1
ATOM 781 N N . PRO A 1 111 ? 10.727 0.821 -16.062 1.00 88.94 111 PRO A N 1
ATOM 782 C CA . PRO A 1 111 ? 11.803 1.760 -16.384 1.00 88.94 111 PRO A CA 1
ATOM 783 C C . PRO A 1 111 ? 13.116 1.072 -16.793 1.00 88.94 111 PRO A C 1
ATOM 785 O O . PRO A 1 111 ? 13.940 1.667 -17.484 1.00 88.94 111 PRO A O 1
ATOM 788 N N . LYS A 1 112 ? 13.339 -0.155 -16.305 1.00 89.94 112 LYS A N 1
ATOM 789 C CA . LYS A 1 112 ? 14.498 -1.024 -16.565 1.00 89.94 112 LYS A CA 1
ATOM 790 C C . LYS A 1 112 ? 14.085 -2.484 -16.441 1.00 89.94 112 LYS A C 1
ATOM 792 O O . LYS A 1 112 ? 13.072 -2.755 -15.815 1.00 89.94 112 LYS A O 1
ATOM 797 N N . GLY A 1 113 ? 14.901 -3.413 -16.931 1.00 92.31 113 GLY A N 1
ATOM 798 C CA . GLY A 1 113 ? 14.646 -4.848 -16.777 1.00 92.31 113 GLY A CA 1
ATOM 799 C C . GLY A 1 113 ? 13.551 -5.373 -17.712 1.00 92.31 113 GLY A C 1
ATOM 800 O O . GLY A 1 113 ? 13.061 -4.655 -18.581 1.00 92.31 113 GLY A O 1
ATOM 801 N N . GLY A 1 114 ? 13.205 -6.653 -17.559 1.00 94.19 114 GLY A N 1
ATOM 802 C CA . GLY A 1 114 ? 12.252 -7.341 -18.433 1.00 94.19 114 GLY A CA 1
ATOM 803 C C . GLY A 1 114 ? 10.787 -7.060 -18.083 1.00 94.19 114 GLY A C 1
ATOM 804 O O . GLY A 1 114 ? 10.434 -6.880 -16.917 1.00 94.19 114 GLY A O 1
ATOM 805 N N . LYS A 1 115 ? 9.912 -7.077 -19.095 1.00 95.12 115 LYS A N 1
ATOM 806 C CA . LYS A 1 115 ? 8.458 -6.925 -18.915 1.00 95.12 115 LYS A CA 1
ATOM 807 C C . LYS A 1 115 ? 7.856 -8.056 -18.073 1.00 95.12 115 LYS A C 1
ATOM 809 O O . LYS A 1 115 ? 6.993 -7.796 -17.242 1.00 95.12 115 LYS A O 1
ATOM 814 N N . ASP A 1 116 ? 8.351 -9.280 -18.226 1.00 96.44 116 ASP A N 1
ATOM 815 C CA . ASP A 1 116 ? 7.812 -10.440 -17.507 1.00 96.44 116 ASP A CA 1
ATOM 816 C C . ASP A 1 116 ? 8.092 -10.373 -16.002 1.00 96.44 116 ASP A C 1
ATOM 818 O O . ASP A 1 116 ? 7.194 -10.606 -15.190 1.00 96.44 116 ASP A O 1
ATOM 822 N N . SER A 1 117 ? 9.312 -9.987 -15.604 1.00 96.81 117 SER A N 1
ATOM 823 C CA . SER A 1 117 ? 9.639 -9.799 -14.184 1.00 96.81 117 SER A CA 1
ATOM 824 C C . SER A 1 117 ? 8.857 -8.633 -13.581 1.00 96.81 117 SER A C 1
ATOM 826 O O . SER A 1 117 ? 8.395 -8.735 -12.446 1.00 96.81 117 SER A O 1
ATOM 828 N N . TRP A 1 118 ? 8.637 -7.565 -14.354 1.00 96.50 118 TRP A N 1
ATOM 829 C CA . TRP A 1 118 ? 7.807 -6.437 -13.938 1.00 96.50 118 TRP A CA 1
ATOM 830 C C . TRP A 1 118 ? 6.366 -6.857 -13.664 1.00 96.50 118 TRP A C 1
ATOM 832 O O . TRP A 1 118 ? 5.851 -6.602 -12.576 1.00 96.50 118 TRP A O 1
ATOM 842 N N . MET A 1 119 ? 5.735 -7.546 -14.617 1.00 97.06 119 MET A N 1
ATOM 843 C CA . MET A 1 119 ? 4.370 -8.054 -14.477 1.00 97.06 119 MET A CA 1
ATOM 844 C C . MET A 1 119 ? 4.245 -8.968 -13.260 1.00 97.06 119 MET A C 1
ATOM 846 O O . MET A 1 119 ? 3.362 -8.769 -12.432 1.00 97.06 119 MET A O 1
ATOM 850 N N . LYS A 1 120 ? 5.170 -9.921 -13.097 1.00 97.31 120 LYS A N 1
ATOM 851 C CA . LYS A 1 120 ? 5.173 -10.847 -11.959 1.00 97.31 120 LYS A CA 1
ATOM 852 C C . LYS A 1 120 ? 5.251 -10.117 -10.615 1.00 97.31 120 LYS A C 1
ATOM 854 O O . LYS A 1 120 ? 4.492 -10.429 -9.700 1.00 97.31 120 LYS A O 1
ATOM 859 N N . LEU A 1 121 ? 6.178 -9.170 -10.478 1.00 97.19 121 LEU A N 1
ATOM 860 C CA . LEU A 1 121 ? 6.418 -8.476 -9.211 1.00 97.19 121 LEU A CA 1
ATOM 861 C C . LEU A 1 121 ? 5.314 -7.458 -8.894 1.00 97.19 121 LEU A C 1
ATOM 863 O O . LEU A 1 121 ? 4.896 -7.350 -7.742 1.00 97.19 121 LEU A O 1
ATOM 867 N N . THR A 1 122 ? 4.808 -6.740 -9.899 1.00 96.81 122 THR A N 1
ATOM 868 C CA . THR A 1 122 ? 3.691 -5.797 -9.714 1.00 96.81 122 THR A CA 1
ATOM 869 C C . THR A 1 122 ? 2.379 -6.513 -9.406 1.00 96.81 122 THR A C 1
ATOM 871 O O . THR A 1 122 ? 1.654 -6.063 -8.526 1.00 96.81 122 THR A O 1
ATOM 874 N N . ASP A 1 123 ? 2.107 -7.667 -10.020 1.00 97.12 123 ASP A N 1
ATOM 875 C CA . ASP A 1 123 ? 0.944 -8.500 -9.693 1.00 97.12 123 ASP A CA 1
ATOM 876 C C . ASP A 1 123 ? 1.026 -9.076 -8.266 1.00 97.12 123 ASP A C 1
ATOM 878 O O . ASP A 1 123 ? 0.065 -9.002 -7.499 1.00 97.12 123 ASP A O 1
ATOM 882 N N . ALA A 1 124 ? 2.194 -9.579 -7.849 1.00 96.50 124 ALA A N 1
ATOM 883 C CA . ALA A 1 124 ? 2.409 -10.038 -6.472 1.00 96.50 124 ALA A CA 1
ATOM 884 C C . ALA A 1 124 ? 2.202 -8.911 -5.441 1.00 96.50 124 ALA A C 1
ATOM 886 O O . ALA A 1 124 ? 1.617 -9.118 -4.369 1.00 96.50 124 ALA A O 1
ATOM 887 N N . PHE A 1 125 ? 2.640 -7.697 -5.778 1.00 96.88 125 PHE A N 1
ATOM 888 C CA . PHE A 1 125 ? 2.404 -6.518 -4.956 1.00 96.88 125 PHE A CA 1
ATOM 889 C C . PHE A 1 125 ? 0.916 -6.131 -4.916 1.00 96.88 125 PHE A C 1
ATOM 891 O O . PHE A 1 125 ? 0.369 -5.948 -3.827 1.00 96.88 125 PHE A O 1
ATOM 898 N N . ALA A 1 126 ? 0.236 -6.098 -6.065 1.00 97.50 126 ALA A N 1
ATOM 899 C CA . ALA A 1 126 ? -1.195 -5.810 -6.163 1.00 97.50 126 ALA A CA 1
ATOM 900 C C . ALA A 1 126 ? -2.047 -6.809 -5.364 1.00 97.50 126 ALA A C 1
ATOM 902 O O . ALA A 1 126 ? -2.969 -6.411 -4.655 1.00 97.50 126 ALA A O 1
ATOM 903 N N . LYS A 1 127 ? -1.699 -8.101 -5.385 1.00 97.31 127 LYS A N 1
ATOM 904 C CA . LYS A 1 127 ? -2.356 -9.133 -4.564 1.00 97.31 127 LYS A CA 1
ATOM 905 C C . LYS A 1 127 ? -2.199 -8.876 -3.068 1.00 97.31 127 LYS A C 1
ATOM 907 O O . LYS A 1 127 ? -3.159 -9.041 -2.319 1.00 97.31 127 LYS A O 1
ATOM 912 N N . SER A 1 128 ? -1.011 -8.450 -2.641 1.00 97.25 128 SER A N 1
ATOM 913 C CA . SER A 1 128 ? -0.746 -8.099 -1.239 1.00 97.25 128 SER A CA 1
ATOM 914 C C . SER A 1 128 ? -1.572 -6.880 -0.809 1.00 97.25 128 SER A C 1
ATOM 916 O O . SER A 1 128 ? -2.176 -6.886 0.261 1.00 97.25 128 SER A O 1
ATOM 918 N N . ALA A 1 129 ? -1.657 -5.866 -1.673 1.00 98.06 129 ALA A N 1
ATOM 919 C CA . ALA A 1 129 ? -2.478 -4.678 -1.460 1.00 98.06 129 ALA A CA 1
ATOM 920 C C . ALA A 1 129 ? -3.983 -5.002 -1.400 1.00 98.06 129 ALA A C 1
ATOM 922 O O . ALA A 1 129 ? -4.682 -4.520 -0.516 1.00 98.06 129 ALA A O 1
ATOM 923 N N . ALA A 1 130 ? -4.472 -5.885 -2.274 1.00 98.44 130 ALA A N 1
ATOM 924 C CA . ALA A 1 130 ? -5.860 -6.347 -2.258 1.00 98.44 130 ALA A CA 1
ATOM 925 C C . ALA A 1 130 ? -6.209 -7.148 -0.991 1.00 98.44 130 ALA A C 1
ATOM 927 O O . ALA A 1 130 ? -7.354 -7.141 -0.549 1.00 98.44 130 ALA A O 1
ATOM 928 N N . THR A 1 131 ? -5.244 -7.849 -0.385 1.00 98.25 131 THR A N 1
ATOM 929 C CA . THR A 1 131 ? -5.455 -8.498 0.919 1.00 98.25 131 THR A CA 1
ATOM 930 C C . THR A 1 131 ? -5.658 -7.473 2.033 1.00 98.25 131 THR A C 1
ATOM 932 O O . THR A 1 131 ? -6.530 -7.683 2.873 1.00 98.25 131 THR A O 1
ATOM 935 N N . LEU A 1 132 ? -4.914 -6.361 2.023 1.00 98.56 132 LEU A N 1
ATOM 936 C CA . LEU A 1 132 ? -5.146 -5.258 2.961 1.00 98.56 132 LEU A CA 1
ATOM 937 C C . LEU A 1 132 ? -6.539 -4.650 2.763 1.00 98.56 132 LEU A C 1
ATOM 939 O O . LEU A 1 132 ? -7.270 -4.506 3.738 1.00 98.56 132 LEU A O 1
ATOM 943 N N . ASP A 1 133 ? -6.909 -4.343 1.520 1.00 98.75 133 ASP A N 1
ATOM 944 C CA . ASP A 1 133 ? -8.218 -3.773 1.180 1.00 98.75 133 ASP A CA 1
ATOM 945 C C . ASP A 1 133 ? -9.368 -4.652 1.690 1.00 98.75 133 ASP A C 1
ATOM 947 O O . ASP A 1 133 ? -10.180 -4.203 2.493 1.00 98.75 133 ASP A O 1
ATOM 951 N N . ARG A 1 134 ? -9.352 -5.956 1.377 1.00 98.75 134 ARG A N 1
ATOM 952 C CA . ARG A 1 134 ? -10.363 -6.908 1.872 1.00 98.75 134 ARG A CA 1
ATOM 953 C C . ARG A 1 134 ? -10.433 -6.984 3.398 1.00 98.75 134 ARG A C 1
ATOM 955 O O . ARG A 1 134 ? -11.525 -7.071 3.952 1.00 98.75 134 ARG A O 1
ATOM 962 N N . ALA A 1 135 ? -9.292 -6.965 4.087 1.00 98.56 135 ALA A N 1
ATOM 963 C CA . ALA A 1 135 ? -9.271 -7.006 5.549 1.00 98.56 135 ALA A CA 1
ATOM 964 C C . ALA A 1 135 ? -9.857 -5.723 6.171 1.00 98.56 135 ALA A C 1
ATOM 966 O O . ALA A 1 135 ? -10.537 -5.777 7.199 1.00 98.56 135 ALA A O 1
ATOM 967 N N . VAL A 1 136 ? -9.627 -4.574 5.529 1.00 98.50 136 VAL A N 1
ATOM 968 C CA . VAL A 1 136 ? -10.203 -3.280 5.912 1.00 98.50 136 VAL A CA 1
ATOM 969 C C . VAL A 1 136 ? -11.705 -3.219 5.599 1.00 98.50 136 VAL A C 1
ATOM 971 O O . VAL A 1 136 ? -12.481 -2.756 6.437 1.00 98.50 136 VAL A O 1
ATOM 974 N N . GLU A 1 137 ? -12.148 -3.729 4.447 1.00 98.31 137 GLU A N 1
ATOM 975 C CA . GLU A 1 137 ? -13.571 -3.867 4.102 1.00 98.31 137 GLU A CA 1
ATOM 976 C C . GLU A 1 137 ? -14.307 -4.756 5.113 1.00 98.31 137 GLU A C 1
ATOM 978 O O . GLU A 1 137 ? -15.381 -4.393 5.595 1.00 98.31 137 GLU A O 1
ATOM 983 N N . ALA A 1 138 ? -13.685 -5.868 5.519 1.00 98.38 138 ALA A N 1
ATOM 984 C CA . ALA A 1 138 ? -14.192 -6.767 6.554 1.00 98.38 138 ALA A CA 1
ATOM 985 C C . ALA A 1 138 ? -14.129 -6.179 7.978 1.00 98.38 138 ALA A C 1
ATOM 987 O O . ALA A 1 138 ? -14.558 -6.834 8.929 1.00 98.38 138 ALA A O 1
ATOM 988 N N . LYS A 1 139 ? -13.577 -4.967 8.146 1.00 98.12 139 LYS A N 1
ATOM 989 C CA . LYS A 1 139 ? -13.350 -4.306 9.442 1.00 98.12 139 LYS A CA 1
ATOM 990 C C . LYS A 1 139 ? -12.595 -5.211 10.435 1.00 98.12 139 LYS A C 1
ATOM 992 O O . LYS A 1 139 ? -12.781 -5.130 11.651 1.00 98.12 139 LYS A O 1
ATOM 997 N N . ASN A 1 140 ? -11.716 -6.077 9.923 1.00 98.00 140 ASN A N 1
ATOM 998 C CA . ASN A 1 140 ? -10.938 -7.019 10.719 1.00 98.00 140 ASN A CA 1
ATOM 999 C C . ASN A 1 140 ? -9.583 -6.402 11.073 1.00 98.00 140 ASN A C 1
ATOM 1001 O O . ASN A 1 140 ? -8.624 -6.477 10.308 1.00 98.00 140 ASN A O 1
ATOM 1005 N N . LYS A 1 141 ? -9.489 -5.792 12.261 1.00 97.81 141 LYS A N 1
ATOM 1006 C CA . LYS A 1 141 ? -8.264 -5.112 12.721 1.00 97.81 141 LYS A CA 1
ATOM 1007 C C . LYS A 1 141 ? -7.037 -6.030 12.737 1.00 97.81 141 LYS A C 1
ATOM 1009 O O . LYS A 1 141 ? -5.958 -5.585 12.357 1.00 97.81 141 LYS A O 1
ATOM 1014 N N . GLY A 1 142 ? -7.190 -7.285 13.164 1.00 97.88 142 GLY A N 1
ATOM 1015 C CA . GLY A 1 142 ? -6.079 -8.238 13.238 1.00 97.88 142 GLY A CA 1
ATOM 1016 C C . GLY A 1 142 ? -5.524 -8.572 11.855 1.00 97.88 142 GLY A C 1
ATOM 1017 O O . GLY A 1 142 ? -4.323 -8.443 11.620 1.00 97.88 142 GLY A O 1
ATOM 1018 N N . GLU A 1 143 ? -6.405 -8.924 10.919 1.00 98.25 143 GLU A N 1
ATOM 1019 C CA . GLU A 1 143 ? -6.016 -9.218 9.536 1.00 98.25 143 GLU A CA 1
ATOM 1020 C C . GLU A 1 143 ? -5.502 -7.979 8.802 1.00 98.25 143 GLU A C 1
ATOM 1022 O O . GLU A 1 143 ? -4.521 -8.073 8.068 1.00 98.25 143 GLU A O 1
ATOM 1027 N N . ALA A 1 144 ? -6.101 -6.808 9.030 1.00 98.50 144 ALA A N 1
ATOM 1028 C CA . ALA A 1 144 ? -5.668 -5.565 8.402 1.00 98.50 144 ALA A CA 1
ATOM 1029 C C . ALA A 1 144 ? -4.262 -5.164 8.869 1.00 98.50 144 ALA A C 1
ATOM 1031 O O . ALA A 1 144 ? -3.419 -4.817 8.044 1.00 98.50 144 ALA A O 1
ATOM 1032 N N . LEU A 1 145 ? -3.967 -5.276 10.171 1.00 98.00 145 LEU A N 1
ATOM 1033 C CA . LEU A 1 145 ? -2.620 -5.044 10.703 1.00 98.00 145 LEU A CA 1
ATOM 1034 C C . LEU A 1 145 ? -1.613 -6.073 10.177 1.00 98.00 145 LEU A C 1
ATOM 1036 O O . LEU A 1 145 ? -0.502 -5.698 9.807 1.00 98.00 145 LEU A O 1
ATOM 1040 N N . ALA A 1 146 ? -1.993 -7.352 10.093 1.00 97.62 146 ALA A N 1
ATOM 1041 C CA . ALA A 1 146 ? -1.128 -8.393 9.541 1.00 97.62 146 ALA A CA 1
ATOM 1042 C C . ALA A 1 146 ? -0.816 -8.149 8.052 1.00 97.62 146 ALA A C 1
ATOM 1044 O O . ALA A 1 146 ? 0.346 -8.197 7.644 1.00 97.62 146 ALA A O 1
ATOM 1045 N N . ALA A 1 147 ? -1.831 -7.822 7.248 1.00 97.88 147 ALA A N 1
ATOM 1046 C CA . ALA A 1 147 ? -1.676 -7.486 5.836 1.00 97.88 147 ALA A CA 1
ATOM 1047 C C . ALA A 1 147 ? -0.829 -6.216 5.642 1.00 97.88 147 ALA A C 1
ATOM 1049 O O . ALA A 1 147 ? 0.061 -6.179 4.792 1.00 97.88 147 ALA A O 1
ATOM 1050 N N . HIS A 1 148 ? -1.049 -5.191 6.470 1.00 97.50 148 HIS A N 1
ATOM 1051 C CA . HIS A 1 148 ? -0.265 -3.955 6.460 1.00 97.50 148 HIS A CA 1
ATOM 1052 C C . HIS A 1 148 ? 1.212 -4.193 6.810 1.00 97.50 148 HIS A C 1
ATOM 1054 O O . HIS A 1 148 ? 2.113 -3.715 6.112 1.00 97.50 148 HIS A O 1
ATOM 1060 N N . ALA A 1 149 ? 1.483 -4.993 7.842 1.00 95.62 149 ALA A N 1
ATOM 1061 C CA . ALA A 1 149 ? 2.840 -5.375 8.222 1.00 95.62 149 ALA A CA 1
ATOM 1062 C C . ALA A 1 149 ? 3.537 -6.166 7.103 1.00 95.62 149 ALA A C 1
ATOM 1064 O O . ALA A 1 149 ? 4.700 -5.895 6.784 1.00 95.62 149 ALA A O 1
ATOM 1065 N N . ALA A 1 150 ? 2.814 -7.080 6.448 1.00 93.81 150 ALA A N 1
ATOM 1066 C CA . ALA A 1 150 ? 3.330 -7.856 5.326 1.00 93.81 150 ALA A CA 1
ATOM 1067 C C . ALA A 1 150 ? 3.764 -6.972 4.143 1.00 93.81 150 ALA A C 1
ATOM 1069 O O . ALA A 1 150 ? 4.762 -7.288 3.501 1.00 93.81 150 ALA A O 1
ATOM 1070 N N . LEU A 1 151 ? 3.100 -5.835 3.886 1.00 91.25 151 LEU A N 1
ATOM 1071 C CA . LEU A 1 151 ? 3.523 -4.870 2.855 1.00 91.25 151 LEU A CA 1
ATOM 1072 C C . LEU A 1 151 ? 4.872 -4.205 3.177 1.00 91.25 151 LEU A C 1
ATOM 1074 O O . LEU A 1 151 ? 5.632 -3.872 2.267 1.00 91.25 151 LEU A O 1
ATOM 1078 N N . SER A 1 152 ? 5.185 -4.004 4.460 1.00 79.38 152 SER A N 1
ATOM 1079 C CA . SER A 1 152 ? 6.410 -3.318 4.900 1.00 79.38 152 SER A CA 1
ATOM 1080 C C . SER A 1 152 ? 7.667 -4.167 4.737 1.00 79.38 152 SER A C 1
ATOM 1082 O O . SER A 1 152 ? 8.721 -3.635 4.398 1.00 79.38 152 SER A O 1
ATOM 1084 N N . ASN A 1 153 ? 7.541 -5.475 4.954 1.00 74.12 153 ASN A N 1
ATOM 1085 C CA . ASN A 1 153 ? 8.654 -6.423 4.976 1.00 74.12 153 ASN A CA 1
ATOM 1086 C C . ASN A 1 153 ? 8.569 -7.429 3.819 1.00 74.12 153 ASN A C 1
ATOM 1088 O O . ASN A 1 153 ? 9.002 -8.572 3.948 1.00 74.12 153 ASN A O 1
ATOM 1092 N N . ASN A 1 154 ? 7.988 -7.026 2.685 1.00 82.44 154 ASN A N 1
ATOM 1093 C CA . ASN A 1 154 ? 7.843 -7.920 1.545 1.00 82.44 154 ASN A CA 1
ATOM 1094 C C . ASN A 1 154 ? 9.130 -7.965 0.708 1.00 82.44 154 ASN A C 1
ATOM 1096 O O . ASN A 1 154 ? 9.620 -6.940 0.227 1.00 82.44 154 ASN A O 1
ATOM 1100 N N . GLN A 1 155 ? 9.633 -9.173 0.464 1.00 89.38 155 GLN A N 1
ATOM 1101 C CA . GLN A 1 155 ? 10.733 -9.448 -0.461 1.00 89.38 155 GLN A CA 1
ATOM 1102 C C . GLN A 1 155 ? 10.479 -8.869 -1.870 1.00 89.38 155 GLN A C 1
ATOM 1104 O O . GLN A 1 155 ? 11.394 -8.330 -2.494 1.00 89.38 155 GLN A O 1
ATOM 1109 N N . THR A 1 156 ? 9.220 -8.862 -2.317 1.00 91.19 156 THR A N 1
ATOM 1110 C CA . THR A 1 156 ? 8.764 -8.267 -3.586 1.00 91.19 156 THR A CA 1
ATOM 1111 C C . THR A 1 156 ? 9.186 -6.801 -3.717 1.00 91.19 156 THR A C 1
ATOM 1113 O O . THR A 1 156 ? 9.589 -6.373 -4.797 1.00 91.19 156 THR A O 1
ATOM 1116 N N . CYS A 1 157 ? 9.162 -6.024 -2.625 1.00 93.06 157 CYS A N 1
ATOM 1117 C CA . CYS A 1 157 ? 9.556 -4.611 -2.639 1.00 93.06 157 CYS A CA 1
ATOM 1118 C C . CYS A 1 157 ? 11.039 -4.447 -2.994 1.00 93.06 157 CYS A C 1
ATOM 1120 O O . CYS A 1 157 ? 11.408 -3.571 -3.778 1.00 93.06 157 CYS A O 1
ATOM 1122 N N . ARG A 1 158 ? 11.898 -5.300 -2.426 1.00 91.50 158 ARG A N 1
ATOM 1123 C CA . ARG A 1 158 ? 13.341 -5.288 -2.688 1.00 91.50 158 ARG A CA 1
ATOM 1124 C C . ARG A 1 158 ? 13.652 -5.756 -4.101 1.00 91.50 158 ARG A C 1
ATOM 1126 O O . ARG A 1 158 ? 14.377 -5.065 -4.807 1.00 91.50 158 ARG A O 1
ATOM 1133 N N . GLU A 1 159 ? 13.084 -6.884 -4.513 1.00 93.56 159 GLU A N 1
ATOM 1134 C CA . GLU A 1 159 ? 13.318 -7.467 -5.838 1.00 93.56 159 GLU A CA 1
ATOM 1135 C C . GLU A 1 159 ? 12.837 -6.537 -6.955 1.00 93.56 159 GLU A C 1
ATOM 1137 O O . GLU A 1 159 ? 13.576 -6.271 -7.903 1.00 93.56 159 GLU A O 1
ATOM 1142 N N . CYS A 1 160 ? 11.642 -5.954 -6.802 1.00 94.62 160 CYS A N 1
ATOM 1143 C CA . CYS A 1 160 ? 11.107 -4.993 -7.762 1.00 94.62 160 CYS A CA 1
ATOM 1144 C C . CYS A 1 160 ? 11.992 -3.750 -7.856 1.00 94.62 160 CYS A C 1
ATOM 1146 O O . CYS A 1 160 ? 12.365 -3.332 -8.954 1.00 94.62 160 CYS A O 1
ATOM 1148 N N . HIS A 1 161 ? 12.410 -3.184 -6.720 1.00 93.62 161 HIS A N 1
ATOM 1149 C CA . HIS A 1 161 ? 13.312 -2.039 -6.742 1.00 93.62 161 HIS A CA 1
ATOM 1150 C C . HIS A 1 161 ? 14.679 -2.381 -7.345 1.00 93.62 161 HIS A C 1
ATOM 1152 O O . HIS A 1 161 ? 15.185 -1.604 -8.147 1.00 93.62 161 HIS A O 1
ATOM 1158 N N . GLN A 1 162 ? 15.265 -3.532 -7.027 1.00 92.06 162 GLN A N 1
ATOM 1159 C CA . GLN A 1 162 ? 16.558 -3.938 -7.577 1.00 92.06 162 GLN A CA 1
ATOM 1160 C C . GLN A 1 162 ? 16.508 -4.123 -9.101 1.00 92.06 162 GLN A C 1
ATOM 1162 O O . GLN A 1 162 ? 17.423 -3.692 -9.800 1.00 92.06 162 GLN A O 1
ATOM 1167 N N . ALA A 1 163 ? 15.441 -4.736 -9.617 1.00 93.06 163 ALA A N 1
ATOM 1168 C CA . ALA A 1 163 ? 15.299 -5.016 -11.042 1.00 93.06 163 ALA A CA 1
ATOM 1169 C C . ALA A 1 163 ? 14.856 -3.790 -11.863 1.00 93.06 163 ALA A C 1
ATOM 1171 O O . ALA A 1 163 ? 15.253 -3.647 -13.021 1.00 93.06 163 ALA A O 1
ATOM 1172 N N . HIS A 1 164 ? 14.044 -2.902 -11.277 1.00 93.38 164 HIS A N 1
ATOM 1173 C CA . HIS A 1 164 ? 13.278 -1.917 -12.048 1.00 93.38 164 HIS A CA 1
ATOM 1174 C C . HIS A 1 164 ? 13.427 -0.463 -11.576 1.00 93.38 164 HIS A C 1
ATOM 1176 O O . HIS A 1 164 ? 13.146 0.459 -12.347 1.00 93.38 164 HIS A O 1
ATOM 1182 N N . ARG A 1 165 ? 13.907 -0.205 -10.349 1.00 85.44 165 ARG A N 1
ATOM 1183 C CA . ARG A 1 165 ? 14.191 1.160 -9.879 1.00 85.44 165 ARG A CA 1
ATOM 1184 C C . ARG A 1 165 ? 15.572 1.547 -10.389 1.00 85.44 165 ARG A C 1
ATOM 1186 O O . ARG A 1 165 ? 16.590 1.087 -9.882 1.00 85.44 165 ARG A O 1
ATOM 1193 N N . GLY A 1 166 ? 15.624 2.398 -11.415 1.00 65.19 166 GLY A N 1
ATOM 1194 C CA . GLY A 1 166 ? 16.877 3.048 -11.794 1.00 65.19 166 GLY A CA 1
ATOM 1195 C C . GLY A 1 166 ? 17.513 3.659 -10.542 1.00 65.19 166 GLY A C 1
ATOM 1196 O O . GLY A 1 166 ? 16.850 4.443 -9.869 1.00 65.19 166 GLY A O 1
ATOM 1197 N N . GLY A 1 167 ? 18.720 3.201 -10.186 1.00 53.88 167 GLY A N 1
ATOM 1198 C CA . GLY A 1 167 ? 19.375 3.519 -8.913 1.00 53.88 167 GLY A CA 1
ATOM 1199 C C . GLY A 1 167 ? 19.474 5.021 -8.603 1.00 53.88 167 GLY A C 1
ATOM 1200 O O . GLY A 1 167 ? 19.231 5.843 -9.494 1.00 53.88 167 GLY A O 1
ATOM 1201 N N . PRO A 1 168 ? 19.844 5.395 -7.357 1.00 45.91 168 PRO A N 1
ATOM 1202 C CA . PRO A 1 168 ? 20.210 6.779 -7.053 1.00 45.91 168 PRO A CA 1
ATOM 1203 C C . PRO A 1 168 ? 21.253 7.178 -8.089 1.00 45.91 168 PRO A C 1
ATOM 1205 O O . PRO A 1 168 ? 22.128 6.361 -8.368 1.00 45.91 168 PRO A O 1
ATOM 1208 N N . GLY A 1 169 ? 21.046 8.329 -8.737 1.00 42.22 169 GLY A N 1
ATOM 1209 C CA . GLY A 1 169 ? 21.677 8.707 -9.998 1.00 42.22 169 GLY A CA 1
ATOM 1210 C C . GLY A 1 169 ? 23.017 8.023 -10.211 1.00 42.22 169 GLY A C 1
ATOM 1211 O O . GLY A 1 169 ? 23.925 8.180 -9.398 1.00 42.22 169 GLY A O 1
ATOM 1212 N N . ARG A 1 170 ? 23.129 7.247 -11.297 1.00 43.66 170 ARG A N 1
ATOM 1213 C CA . ARG A 1 170 ? 24.446 6.941 -11.839 1.00 43.66 170 ARG A CA 1
ATOM 1214 C C . ARG A 1 170 ? 25.162 8.290 -11.910 1.00 43.66 170 ARG A C 1
ATOM 1216 O O . ARG A 1 170 ? 24.871 9.089 -12.795 1.00 43.66 170 ARG A O 1
ATOM 1223 N N . MET A 1 171 ? 26.100 8.517 -10.988 1.00 43.47 171 MET A N 1
ATOM 1224 C CA . MET A 1 171 ? 27.397 9.022 -11.386 1.00 43.47 171 MET A CA 1
ATOM 1225 C C . MET A 1 171 ? 27.669 8.286 -12.692 1.00 43.47 171 MET A C 1
ATOM 1227 O O . MET A 1 171 ? 27.677 7.047 -12.726 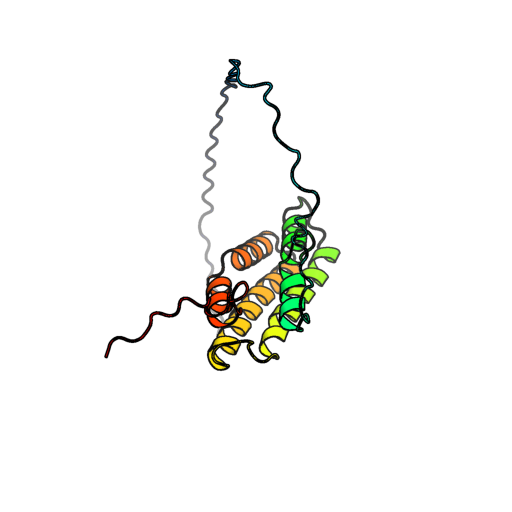1.00 43.47 171 MET A O 1
ATOM 1231 N N . GLY A 1 172 ? 27.706 9.037 -13.791 1.00 43.19 172 GLY A N 1
ATOM 1232 C CA . GLY A 1 172 ? 28.194 8.501 -15.049 1.00 43.19 172 GLY A CA 1
ATOM 1233 C C . GLY A 1 172 ? 29.550 7.834 -14.809 1.00 43.19 172 GLY A C 1
ATOM 1234 O O . GLY A 1 172 ? 30.106 7.938 -13.711 1.00 43.19 172 GLY A O 1
ATOM 1235 N N . PRO A 1 173 ? 30.114 7.136 -15.798 1.00 46.41 173 PRO A N 1
ATOM 1236 C CA . PRO A 1 173 ? 31.534 6.835 -15.720 1.00 46.41 173 PRO A CA 1
ATOM 1237 C C . PRO A 1 173 ? 32.248 8.161 -15.424 1.00 46.41 173 PRO A C 1
ATOM 1239 O O . PRO A 1 173 ? 32.267 9.067 -16.255 1.00 46.41 173 PRO A O 1
ATOM 1242 N N . GLY A 1 174 ? 32.740 8.321 -14.193 1.00 42.59 174 GLY A N 1
ATOM 1243 C CA . GLY A 1 174 ? 33.704 9.362 -13.909 1.00 42.59 174 GLY A CA 1
ATOM 1244 C C . GLY A 1 174 ? 34.873 9.150 -14.873 1.00 42.59 174 GLY A C 1
ATOM 1245 O O . GLY A 1 174 ? 35.091 8.018 -15.314 1.00 42.59 174 GLY A O 1
ATOM 1246 N N . PRO A 1 175 ? 35.633 10.194 -15.211 1.00 51.31 175 PRO A N 1
ATOM 1247 C CA . PRO A 1 175 ? 36.712 10.138 -16.203 1.00 51.31 175 PRO A CA 1
ATOM 1248 C C . PRO A 1 175 ? 37.875 9.173 -15.870 1.00 51.31 175 PRO A C 1
ATOM 1250 O O . PRO A 1 175 ? 38.876 9.163 -16.571 1.00 51.31 175 PRO A O 1
ATOM 1253 N N . PHE A 1 176 ? 37.747 8.329 -14.845 1.00 54.78 176 PHE A N 1
ATOM 1254 C CA . PHE A 1 176 ? 38.712 7.310 -14.434 1.00 54.78 176 PHE A CA 1
ATOM 1255 C C . PHE A 1 176 ? 38.243 5.895 -14.810 1.00 54.78 176 PHE A C 1
ATOM 1257 O O . PHE A 1 176 ? 38.216 4.989 -13.977 1.00 54.78 176 PHE A O 1
ATOM 1264 N N . GLY A 1 177 ? 37.844 5.698 -16.069 1.00 43.53 177 GLY A N 1
ATOM 1265 C CA . GLY A 1 177 ? 37.799 4.350 -16.636 1.00 43.53 177 GLY A CA 1
ATOM 1266 C C . GLY A 1 177 ? 39.227 3.789 -16.720 1.00 43.53 177 GLY A C 1
ATOM 1267 O O . GLY A 1 177 ? 40.128 4.540 -17.093 1.00 43.53 177 GLY A O 1
ATOM 1268 N N . PRO A 1 178 ? 39.473 2.515 -16.366 1.00 50.59 178 PRO A N 1
ATOM 1269 C CA . PRO A 1 178 ? 40.794 1.922 -16.500 1.00 50.59 178 PRO A CA 1
ATOM 1270 C C . PRO A 1 178 ? 41.151 1.849 -17.983 1.00 50.59 178 PRO A C 1
ATOM 1272 O O . PRO A 1 178 ? 40.493 1.162 -18.767 1.00 50.59 178 PRO A O 1
ATOM 1275 N N . SER A 1 179 ? 42.184 2.599 -18.355 1.00 48.94 179 SER A N 1
ATOM 1276 C CA . SER A 1 179 ? 42.865 2.488 -19.636 1.00 48.94 179 SER A CA 1
ATOM 1277 C C . SER A 1 179 ? 43.188 1.022 -19.902 1.00 48.94 179 SER A C 1
ATOM 1279 O O . SER A 1 179 ? 43.752 0.336 -19.047 1.00 48.94 179 SER A O 1
ATOM 1281 N N . GLY A 1 180 ? 42.792 0.550 -21.083 1.00 45.59 180 GLY A N 1
ATOM 1282 C CA . GLY A 1 180 ? 43.111 -0.786 -21.550 1.00 45.59 180 GLY A CA 1
ATOM 1283 C C . GLY A 1 180 ? 44.613 -1.045 -21.495 1.00 45.59 180 GLY A C 1
ATOM 1284 O O . GLY A 1 180 ? 45.416 -0.201 -21.886 1.00 45.59 180 GLY A O 1
ATOM 1285 N N . GLN A 1 181 ? 44.968 -2.230 -21.015 1.00 45.12 181 GLN A N 1
ATOM 1286 C CA . GLN A 1 181 ? 46.246 -2.852 -21.313 1.00 45.12 181 GLN A CA 1
ATOM 1287 C C . GLN A 1 181 ? 45.931 -4.008 -22.257 1.00 45.12 181 GLN A C 1
ATOM 1289 O O . GLN A 1 181 ? 45.324 -4.998 -21.846 1.00 45.12 181 GLN A O 1
ATOM 1294 N N . ASN A 1 182 ? 46.271 -3.814 -23.526 1.00 47.78 182 ASN A N 1
ATOM 1295 C CA . ASN A 1 182 ? 46.627 -4.885 -24.441 1.00 47.78 182 ASN A CA 1
ATOM 1296 C C . ASN A 1 182 ? 48.090 -4.670 -24.813 1.00 47.78 182 ASN A C 1
ATOM 1298 O O . ASN A 1 182 ? 48.444 -3.485 -25.014 1.00 47.78 182 ASN A O 1
#

Radius of gyration: 26.09 Å; chains: 1; bounding box: 73×64×65 Å

Sequence (182 aa):
MGRRLGLFLGLAVLSAVVVAGLGCSKSKSNDAIGQGLGNGGGPPAGMDFGGPAGPRGPIREAMAKLFKGPQSLKDTIGRELNSASPAWETIQPQAKEFAQLAASLSQHSPPKGGKDSWMKLTDAFAKSAATLDRAVEAKNKGEALAAHAALSNNQTCRECHQAHRGGPGRMGPGPFGPSGQN

Foldseek 3Di:
DDDDDDDDDDDDDDDDDDDDDDDDDDDDDDDDDDDDPDDDDDDPPDPPPCDPDPDCDLLNVLCCQCDNDCNRLLNVLLVQLPDPDRPLVVNLVSLVSNLVSLQCQLVDDFQFADNVLSNVLSVVLSVLSVQLNVCSVVVPSVSNNVSSVCNVPPPSVVSCCVGGVPDDDPPDPDPPDPDDDD

Secondary structure (DSSP, 8-state):
-----------------------------------------PPPTT-----------HHHHHHHHHHSSTTSHHHHHH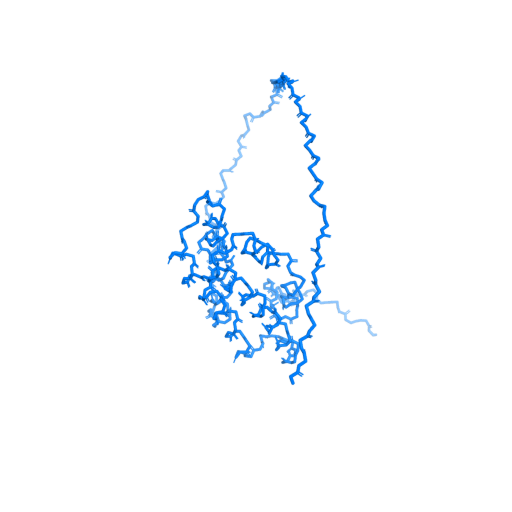HHHHSSS--HHHHHHHHHHHHHHHHHGGGSPPSSS-HHHHHHHHHHHHHHHHHHHHHHHTT-HHHHHHHHHHHHT-HHHHHHHHHHSPPS------S-------